Protein AF-A0A658NNX1-F1 (afdb_monomer_lite)

Sequence (87 aa):
MNAPLETASDPAGLRRVAIDPLSRVEGHGKVTLLLDEHNRVRQARLHIVEFRGFEKFIEGRPYWEVPVMVQRLCGICPVSHHLAAAK

Structure (mmCIF, N/CA/C/O backbone):
data_AF-A0A658NNX1-F1
#
_entry.id   AF-A0A658NNX1-F1
#
loop_
_atom_site.group_PDB
_atom_site.id
_atom_site.type_symbol
_atom_site.label_atom_id
_atom_site.label_alt_id
_atom_site.label_comp_id
_atom_site.label_asym_id
_atom_site.label_entity_id
_atom_site.label_seq_id
_atom_site.pdbx_PDB_ins_code
_atom_site.Cartn_x
_atom_site.Cartn_y
_atom_site.Cartn_z
_atom_site.occupancy
_atom_site.B_iso_or_equiv
_atom_site.auth_seq_id
_atom_site.auth_comp_id
_atom_site.auth_asym_id
_atom_site.auth_atom_id
_atom_site.pdbx_PDB_model_num
ATOM 1 N N . MET A 1 1 ? -8.179 -19.684 -2.135 1.00 43.91 1 MET A N 1
ATOM 2 C CA . MET A 1 1 ? -7.772 -19.667 -0.715 1.00 43.91 1 MET A CA 1
ATOM 3 C C . MET A 1 1 ? -8.728 -18.737 0.024 1.00 43.91 1 MET A C 1
ATOM 5 O O . MET A 1 1 ? -8.554 -17.533 -0.066 1.00 43.91 1 MET A O 1
ATOM 9 N N . ASN A 1 2 ? -9.779 -19.264 0.661 1.00 49.06 2 ASN A N 1
ATOM 10 C CA . ASN A 1 2 ? -10.700 -18.461 1.478 1.00 49.06 2 ASN A CA 1
ATOM 11 C C . ASN A 1 2 ? -10.208 -18.493 2.926 1.00 49.06 2 ASN A C 1
ATOM 13 O O . ASN A 1 2 ? -10.617 -19.356 3.698 1.00 49.06 2 ASN A O 1
ATOM 17 N N . ALA A 1 3 ? -9.291 -17.596 3.281 1.00 59.97 3 ALA A N 1
ATOM 18 C CA . ALA A 1 3 ? -9.073 -17.295 4.690 1.00 59.97 3 ALA A CA 1
ATOM 19 C C . ALA A 1 3 ? -10.237 -16.409 5.171 1.00 59.97 3 ALA A C 1
ATOM 21 O O . ALA A 1 3 ? -10.622 -15.491 4.438 1.00 59.97 3 ALA A O 1
ATOM 22 N N . PRO A 1 4 ? -10.820 -16.655 6.356 1.00 72.44 4 PRO A N 1
ATOM 23 C CA . PRO A 1 4 ? -11.775 -15.720 6.929 1.00 72.44 4 PRO A CA 1
ATOM 24 C C . PRO A 1 4 ? -11.062 -14.380 7.148 1.00 72.44 4 PRO A C 1
ATOM 26 O O . PRO A 1 4 ? -10.042 -14.306 7.826 1.00 72.44 4 PRO A O 1
ATOM 29 N N . LEU A 1 5 ? -11.585 -13.317 6.530 1.00 70.19 5 LEU A N 1
ATOM 30 C CA . LEU A 1 5 ? -11.066 -11.950 6.684 1.00 70.19 5 LEU A CA 1
ATOM 31 C C . LEU A 1 5 ? -11.334 -11.377 8.089 1.00 70.19 5 LEU A C 1
ATOM 33 O O . LEU A 1 5 ? -10.842 -10.302 8.430 1.00 70.19 5 LEU A O 1
ATOM 37 N N . GLU A 1 6 ? -12.127 -12.092 8.888 1.00 78.31 6 GLU A N 1
ATOM 38 C CA . GLU A 1 6 ? -12.406 -11.811 10.291 1.00 78.31 6 GLU A CA 1
ATOM 39 C C . GLU A 1 6 ? -11.494 -12.679 11.175 1.00 78.31 6 GLU A C 1
ATOM 41 O O . GLU A 1 6 ? -11.553 -13.907 11.138 1.00 78.31 6 GLU A O 1
ATOM 46 N N . THR A 1 7 ? -10.646 -12.031 11.968 1.00 82.12 7 THR A N 1
ATOM 47 C CA . THR A 1 7 ? -9.781 -12.627 12.996 1.00 82.12 7 THR A CA 1
ATOM 48 C C . THR A 1 7 ? -10.362 -12.527 14.408 1.00 82.12 7 THR A C 1
ATOM 50 O O . THR A 1 7 ? -9.861 -13.191 15.315 1.00 82.12 7 THR A O 1
ATOM 53 N N . ALA A 1 8 ? -11.425 -11.742 14.621 1.00 81.88 8 ALA A N 1
ATOM 54 C CA . ALA A 1 8 ? -12.161 -11.748 15.883 1.00 81.88 8 ALA A CA 1
ATOM 55 C C . ALA A 1 8 ? -12.951 -13.061 16.032 1.00 81.88 8 ALA A C 1
ATOM 57 O O . ALA A 1 8 ? -13.830 -13.353 15.226 1.00 81.88 8 ALA A O 1
ATOM 58 N N . SER A 1 9 ? -12.652 -13.838 17.078 1.00 77.62 9 SER A N 1
ATOM 59 C CA . SER A 1 9 ? -13.301 -15.130 17.342 1.00 77.62 9 SER A CA 1
ATOM 60 C C . SER A 1 9 ? -14.781 -15.002 17.712 1.00 77.62 9 SER A C 1
ATOM 62 O O . SER A 1 9 ? -15.568 -15.873 17.360 1.00 77.62 9 SER A O 1
ATOM 64 N N . ASP A 1 10 ? -15.150 -13.920 18.400 1.00 81.56 10 ASP A N 1
ATOM 65 C CA . ASP A 1 10 ? -16.534 -13.537 18.678 1.00 81.56 10 ASP A CA 1
ATOM 66 C C . ASP A 1 10 ? -16.676 -12.013 18.511 1.00 81.56 10 ASP A C 1
ATOM 68 O O . ASP A 1 10 ? -16.141 -11.251 19.323 1.00 81.56 10 ASP A O 1
ATOM 72 N N . PRO A 1 11 ? -17.308 -11.537 17.427 1.00 77.06 11 PRO A N 1
ATOM 73 C CA . PRO A 1 11 ? -17.526 -10.114 17.219 1.00 77.06 11 PRO A CA 1
ATOM 74 C C . PRO A 1 11 ? -18.703 -9.552 18.033 1.00 77.06 11 PRO A C 1
ATOM 76 O O . PRO A 1 11 ? -18.843 -8.326 18.097 1.00 77.06 11 PRO A O 1
ATOM 79 N N . ALA A 1 12 ? -19.549 -10.392 18.643 1.00 80.12 12 ALA A N 1
ATOM 80 C CA . ALA A 1 12 ? -20.662 -9.919 19.456 1.00 80.12 12 ALA A CA 1
ATOM 81 C C . ALA A 1 12 ? -20.130 -9.188 20.702 1.00 80.12 12 ALA A C 1
ATOM 83 O O . ALA A 1 12 ? -19.256 -9.673 21.411 1.00 80.12 12 ALA A O 1
ATOM 84 N N . GLY A 1 13 ? -20.622 -7.971 20.950 1.00 83.75 13 GLY A N 1
ATOM 85 C CA . GLY A 1 13 ? -20.193 -7.151 22.091 1.00 83.75 13 GLY A CA 1
ATOM 86 C C . GLY A 1 13 ? -18.901 -6.349 21.884 1.00 83.75 13 GLY A C 1
ATOM 87 O O . GLY A 1 13 ? -18.535 -5.564 22.757 1.00 83.75 13 GLY A O 1
ATOM 88 N N . LEU A 1 14 ? -18.228 -6.462 20.732 1.00 92.56 14 LEU A N 1
ATOM 89 C CA . LEU A 1 14 ? -17.056 -5.633 20.442 1.00 92.56 14 LEU A CA 1
ATOM 90 C C . LEU A 1 14 ? -17.450 -4.229 19.967 1.00 92.56 14 LEU A C 1
ATOM 92 O O . LEU A 1 14 ? -18.282 -4.043 19.076 1.00 92.56 14 LEU A O 1
ATOM 96 N N . ARG A 1 15 ? -16.775 -3.214 20.509 1.00 95.00 15 ARG A N 1
ATOM 97 C CA . ARG A 1 15 ? -16.938 -1.818 20.097 1.00 95.00 15 ARG A CA 1
ATOM 98 C C . ARG A 1 15 ? -16.090 -1.524 18.865 1.00 95.00 15 ARG A C 1
ATOM 100 O O . ARG A 1 15 ? -14.875 -1.730 18.863 1.00 95.00 15 ARG A O 1
ATOM 107 N N . ARG A 1 16 ? -16.715 -0.969 17.825 1.00 94.69 16 ARG A N 1
ATOM 108 C CA . ARG A 1 16 ? -16.037 -0.585 16.580 1.00 94.69 16 ARG A CA 1
ATOM 109 C C . ARG A 1 16 ? -15.504 0.848 16.645 1.00 94.69 16 ARG A C 1
ATOM 111 O O . ARG A 1 16 ? -16.259 1.778 16.911 1.00 94.69 16 ARG A O 1
ATOM 118 N N . VAL A 1 17 ? -14.227 1.031 16.313 1.00 96.31 17 VAL A N 1
ATOM 119 C CA . VAL A 1 17 ? -13.594 2.343 16.094 1.00 96.31 17 VAL A CA 1
ATOM 120 C C . VAL A 1 17 ? -13.105 2.419 14.653 1.00 96.31 17 VAL A C 1
ATOM 122 O O . VAL A 1 17 ? -12.481 1.480 14.165 1.00 96.31 17 VAL A O 1
ATOM 125 N N . ALA A 1 18 ? -13.393 3.521 13.962 1.00 96.12 18 ALA A N 1
ATOM 126 C CA . ALA A 1 18 ? -12.936 3.756 12.596 1.00 96.12 18 ALA A CA 1
ATOM 127 C C . ALA A 1 18 ? -12.110 5.045 12.526 1.00 96.12 18 ALA A C 1
ATOM 129 O O . ALA A 1 18 ? -12.561 6.087 12.992 1.00 96.12 18 ALA A O 1
ATOM 130 N N . ILE A 1 19 ? -10.920 4.950 11.938 1.00 96.00 19 ILE A N 1
ATOM 131 C CA . ILE A 1 19 ? -10.012 6.065 11.662 1.00 96.00 19 ILE A CA 1
ATOM 132 C C . ILE A 1 19 ? -10.012 6.265 10.147 1.00 96.00 19 ILE A C 1
ATOM 134 O O . ILE A 1 19 ? -9.532 5.399 9.410 1.00 96.00 19 ILE A O 1
ATOM 138 N N . ASP A 1 20 ? -10.619 7.362 9.699 1.00 94.75 20 ASP A N 1
ATOM 139 C CA . ASP A 1 20 ? -10.865 7.671 8.290 1.00 94.75 20 ASP A CA 1
ATOM 140 C C . ASP A 1 20 ? -10.984 9.204 8.120 1.00 94.75 20 ASP A C 1
ATOM 142 O O . ASP A 1 20 ? -11.951 9.776 8.632 1.00 94.75 20 ASP A O 1
ATOM 146 N N . PRO A 1 21 ? -10.011 9.893 7.492 1.00 94.12 21 PRO A N 1
ATOM 147 C CA . PRO A 1 21 ? -8.808 9.355 6.849 1.00 94.12 21 PRO A CA 1
ATOM 148 C C . PRO A 1 21 ? -7.677 9.024 7.843 1.00 94.12 21 PRO A C 1
ATOM 150 O O . PRO A 1 21 ? -7.513 9.686 8.872 1.00 94.12 21 PRO A O 1
ATOM 153 N N . LEU A 1 22 ? -6.842 8.029 7.516 1.00 95.12 22 LEU A N 1
ATOM 154 C CA . LEU A 1 22 ? -5.565 7.814 8.205 1.00 95.12 22 LEU A CA 1
ATOM 155 C C . LEU A 1 22 ? -4.562 8.896 7.775 1.00 95.12 22 LEU A C 1
ATOM 157 O O . LEU A 1 22 ? -4.157 8.946 6.619 1.00 95.12 22 LEU A O 1
ATOM 161 N N . SER A 1 23 ? -4.170 9.774 8.698 1.00 95.31 23 SER A N 1
ATOM 162 C CA . SER A 1 23 ? -3.264 10.897 8.417 1.00 95.31 23 SER A CA 1
ATOM 163 C C . SER A 1 23 ? -1.792 10.578 8.719 1.00 95.31 23 SER A C 1
ATOM 165 O O . SER A 1 23 ? -1.482 9.600 9.401 1.00 95.31 23 SER A O 1
ATOM 167 N N . ARG A 1 24 ? -0.879 11.445 8.241 1.00 95.62 24 ARG A N 1
ATOM 168 C CA . ARG A 1 24 ? 0.595 11.313 8.357 1.00 95.62 24 ARG A CA 1
ATOM 169 C C . ARG A 1 24 ? 1.166 10.041 7.717 1.00 95.62 24 ARG A C 1
ATOM 171 O O . ARG A 1 24 ? 2.197 9.533 8.149 1.00 95.62 24 ARG A O 1
ATOM 178 N N . VAL A 1 25 ? 0.500 9.553 6.682 1.00 94.50 25 VAL A N 1
ATOM 179 C CA . VAL A 1 25 ? 0.964 8.470 5.816 1.00 94.50 25 VAL A CA 1
ATOM 180 C C . VAL A 1 25 ? 0.861 8.929 4.366 1.00 94.50 25 VAL A C 1
ATOM 182 O O . VAL A 1 25 ? 0.169 9.904 4.070 1.00 94.50 25 VAL A O 1
ATOM 185 N N . GLU A 1 26 ? 1.584 8.256 3.479 1.00 95.62 26 GLU A N 1
ATOM 186 C CA . GLU A 1 26 ? 1.377 8.397 2.039 1.00 95.62 26 GLU A CA 1
ATOM 187 C C . GLU A 1 26 ? 0.171 7.569 1.601 1.00 95.62 26 GLU A C 1
ATOM 189 O O . GLU A 1 26 ? -0.130 6.538 2.210 1.00 95.62 26 GLU A O 1
ATOM 194 N N . GLY A 1 27 ? -0.508 8.038 0.557 1.00 93.62 27 GLY A N 1
ATOM 195 C CA . GLY A 1 27 ? -1.687 7.388 0.011 1.00 93.62 27 GLY A CA 1
ATOM 196 C C . GLY A 1 27 ? -2.945 7.533 0.868 1.00 93.62 27 GLY A C 1
ATOM 197 O O . GLY A 1 27 ? -3.035 8.347 1.791 1.00 93.62 27 GLY A O 1
ATOM 198 N N . HIS A 1 28 ? -3.951 6.734 0.526 1.00 95.38 28 HIS A N 1
ATOM 199 C CA . HIS A 1 28 ? -5.261 6.743 1.164 1.00 95.38 28 HIS A CA 1
ATOM 200 C C . HIS A 1 28 ? -5.514 5.432 1.897 1.00 95.38 28 HIS A C 1
ATOM 202 O O . HIS A 1 28 ? -5.483 4.340 1.319 1.00 95.38 28 HIS A O 1
ATOM 208 N N . GLY A 1 29 ? -5.844 5.550 3.179 1.00 94.19 29 GLY A N 1
ATOM 209 C CA . GLY A 1 29 ? -6.120 4.402 4.019 1.00 94.19 29 GLY A CA 1
ATOM 210 C C . GLY A 1 29 ? -7.160 4.689 5.085 1.00 94.19 29 GLY A C 1
ATOM 211 O O . GLY A 1 29 ? -7.324 5.816 5.556 1.00 94.19 29 GLY A O 1
ATOM 212 N N . LYS A 1 30 ? -7.831 3.619 5.492 1.00 95.19 30 LYS A N 1
ATOM 213 C CA . LYS A 1 30 ? -8.750 3.590 6.627 1.00 95.19 30 LYS A CA 1
ATOM 214 C C . LYS A 1 30 ? -8.348 2.461 7.555 1.00 95.19 30 LYS A C 1
ATOM 216 O O . LYS A 1 30 ? -8.023 1.368 7.099 1.00 95.19 30 LYS A O 1
ATOM 221 N N . VAL A 1 31 ? -8.433 2.694 8.859 1.00 95.75 31 VAL A N 1
ATOM 222 C CA . VAL A 1 31 ? -8.223 1.646 9.864 1.00 95.75 31 VAL A CA 1
ATOM 223 C C . VAL A 1 31 ? -9.513 1.411 10.633 1.00 95.75 31 VAL A C 1
ATOM 225 O O . VAL A 1 31 ? -10.108 2.347 11.161 1.00 95.75 31 VAL A O 1
ATOM 228 N N . THR A 1 32 ? -9.951 0.155 10.709 1.00 95.38 32 THR A N 1
ATOM 229 C CA . THR A 1 32 ? -11.068 -0.255 11.569 1.00 95.38 32 THR A CA 1
ATOM 230 C C . THR A 1 32 ? -10.545 -1.151 12.686 1.00 95.38 32 THR A C 1
ATOM 232 O O . THR A 1 32 ? -9.894 -2.157 12.411 1.00 95.38 32 THR A O 1
ATOM 235 N N . LEU A 1 33 ? -10.871 -0.818 13.932 1.00 95.38 33 LEU A N 1
ATOM 236 C CA . LEU A 1 33 ? -10.543 -1.598 15.123 1.00 95.38 33 LEU A CA 1
ATOM 237 C C . LEU A 1 33 ? -11.819 -2.167 15.748 1.00 95.38 33 LEU A C 1
ATOM 239 O O . LEU A 1 33 ? -12.838 -1.474 15.811 1.00 95.38 33 LEU A O 1
ATOM 243 N N . LEU A 1 34 ? -11.743 -3.403 16.239 1.00 95.44 34 LEU A N 1
ATOM 244 C CA . LEU A 1 34 ? -12.725 -3.980 17.157 1.00 95.44 34 LEU A CA 1
ATOM 245 C C . LEU A 1 34 ? -12.075 -4.123 18.534 1.00 95.44 34 LEU A C 1
ATOM 247 O O . LEU A 1 34 ? -11.036 -4.777 18.669 1.00 95.44 34 LEU A O 1
ATOM 251 N N . LEU A 1 35 ? -12.671 -3.474 19.529 1.00 95.12 35 LEU A N 1
ATOM 252 C CA . LEU A 1 35 ? -12.176 -3.389 20.899 1.00 95.12 35 LEU A CA 1
ATOM 253 C C . LEU A 1 35 ? -13.119 -4.135 21.841 1.00 95.12 35 LEU A C 1
ATOM 255 O O . LEU A 1 35 ? -14.336 -4.030 21.691 1.00 95.12 35 LEU A O 1
ATOM 259 N N . ASP A 1 36 ? -12.565 -4.843 22.821 1.00 94.00 36 ASP A N 1
ATOM 260 C CA . ASP A 1 36 ? -13.351 -5.360 23.943 1.00 94.00 36 ASP A CA 1
ATOM 261 C C . ASP A 1 36 ? -13.621 -4.278 25.008 1.00 94.00 36 ASP A C 1
ATOM 263 O O . ASP A 1 36 ? -13.184 -3.128 24.891 1.00 94.00 36 ASP A O 1
ATOM 267 N N . GLU A 1 37 ? -14.344 -4.651 26.063 1.00 94.00 37 GLU A N 1
ATOM 268 C CA . GLU A 1 37 ? -14.698 -3.769 27.185 1.00 94.00 37 GLU A CA 1
ATOM 269 C C . GLU A 1 37 ? -13.473 -3.203 27.924 1.00 94.00 37 GLU A C 1
ATOM 271 O O . GLU A 1 37 ? -13.528 -2.108 28.481 1.00 94.00 37 GLU A O 1
ATOM 276 N N . HIS A 1 38 ? -12.337 -3.903 27.870 1.00 94.88 38 HIS A N 1
ATOM 277 C CA . HIS A 1 38 ? -11.070 -3.493 28.477 1.00 94.88 38 HIS A CA 1
ATOM 278 C C . HIS A 1 38 ? -10.183 -2.712 27.492 1.00 94.88 38 HIS A C 1
ATOM 280 O O . HIS A 1 38 ? -8.984 -2.545 27.726 1.00 94.88 38 HIS A O 1
ATOM 286 N N . ASN A 1 39 ? -10.755 -2.239 26.378 1.00 94.31 39 ASN A N 1
ATOM 287 C CA . ASN A 1 39 ? -10.070 -1.554 25.283 1.00 94.31 39 ASN A CA 1
ATOM 288 C C . ASN A 1 39 ? -8.927 -2.363 24.641 1.00 94.31 39 ASN A C 1
ATOM 290 O O . ASN A 1 39 ? -8.017 -1.780 24.047 1.00 94.31 39 ASN A O 1
ATOM 294 N N . ARG A 1 40 ? -8.955 -3.699 24.710 1.00 94.19 40 ARG A N 1
ATOM 295 C CA . ARG A 1 40 ? -7.983 -4.533 23.992 1.00 94.19 40 ARG A CA 1
ATOM 296 C C . ARG A 1 40 ? -8.448 -4.750 22.559 1.00 94.19 40 ARG A C 1
ATOM 298 O O . ARG A 1 40 ? -9.598 -5.108 22.307 1.00 94.19 40 ARG A O 1
ATOM 305 N N . VAL A 1 41 ? -7.528 -4.567 21.614 1.00 94.38 41 VAL A N 1
ATOM 306 C CA . VAL A 1 41 ? -7.775 -4.819 20.191 1.00 94.38 41 VAL A CA 1
ATOM 307 C C . VAL A 1 41 ? -7.929 -6.318 19.968 1.00 94.38 41 VAL A C 1
ATOM 309 O O . VAL A 1 41 ? -6.991 -7.084 20.174 1.00 94.38 41 VAL A O 1
ATOM 312 N N . ARG A 1 42 ? -9.117 -6.729 19.527 1.00 94.50 42 ARG A N 1
ATOM 313 C CA . ARG A 1 42 ? -9.398 -8.098 19.076 1.00 94.50 42 ARG A CA 1
ATOM 314 C C . ARG A 1 42 ? -9.219 -8.252 17.577 1.00 94.50 42 ARG A C 1
ATOM 316 O O . ARG A 1 42 ? -8.919 -9.341 17.111 1.00 94.50 42 ARG A O 1
ATOM 323 N N . GLN A 1 43 ? -9.348 -7.151 16.841 1.00 93.81 43 GLN A N 1
ATOM 324 C CA . GLN A 1 43 ? -9.109 -7.120 15.409 1.00 93.81 43 GLN A CA 1
ATOM 325 C C . GLN A 1 43 ? -8.714 -5.721 14.950 1.00 93.81 43 GLN A C 1
ATOM 327 O O . GLN A 1 43 ? -9.310 -4.729 15.373 1.00 93.81 43 GLN A O 1
ATOM 332 N N . ALA A 1 44 ? -7.758 -5.662 14.028 1.00 94.06 44 ALA A N 1
ATOM 333 C CA . ALA A 1 44 ? -7.402 -4.464 13.289 1.00 94.06 44 ALA A CA 1
ATOM 334 C C . ALA A 1 44 ? -7.471 -4.763 11.793 1.00 94.06 44 ALA A C 1
ATOM 336 O O . ALA A 1 44 ? -6.961 -5.782 11.330 1.00 94.06 44 ALA A O 1
ATOM 337 N N . ARG A 1 45 ? -8.099 -3.867 11.037 1.00 93.56 45 ARG A N 1
ATOM 338 C CA . ARG A 1 45 ? -8.157 -3.933 9.580 1.00 93.56 45 ARG A CA 1
ATOM 339 C C . ARG A 1 45 ? -7.607 -2.663 8.982 1.00 93.56 45 ARG A C 1
ATOM 341 O O . ARG A 1 45 ? -8.103 -1.581 9.294 1.00 93.56 45 ARG A O 1
ATOM 348 N N . LEU A 1 46 ? -6.636 -2.829 8.095 1.00 93.81 46 LEU A N 1
ATOM 349 C CA . LEU A 1 46 ? -6.176 -1.791 7.193 1.00 93.81 46 LEU A CA 1
ATOM 350 C C . LEU A 1 46 ? -6.933 -1.931 5.875 1.00 93.81 46 LEU A C 1
ATOM 352 O O . LEU A 1 46 ? -6.904 -2.977 5.233 1.00 93.81 46 LEU A O 1
ATOM 356 N N . HIS A 1 47 ? -7.614 -0.868 5.487 1.00 93.00 47 HIS A N 1
ATOM 357 C CA . HIS A 1 47 ? -8.288 -0.754 4.210 1.00 93.00 47 HIS A CA 1
ATOM 358 C C . HIS A 1 47 ? -7.429 0.136 3.318 1.00 93.00 47 HIS A C 1
ATOM 360 O O . HIS A 1 47 ? -7.286 1.327 3.599 1.00 93.00 47 HIS A O 1
ATOM 366 N N . ILE A 1 48 ? -6.865 -0.445 2.262 1.00 92.38 48 ILE A N 1
ATOM 367 C CA . ILE A 1 48 ? -6.230 0.313 1.184 1.00 92.38 48 ILE A CA 1
ATOM 368 C C . ILE A 1 48 ? -7.343 0.701 0.219 1.00 92.38 48 ILE A C 1
ATOM 370 O O . ILE A 1 48 ? -7.973 -0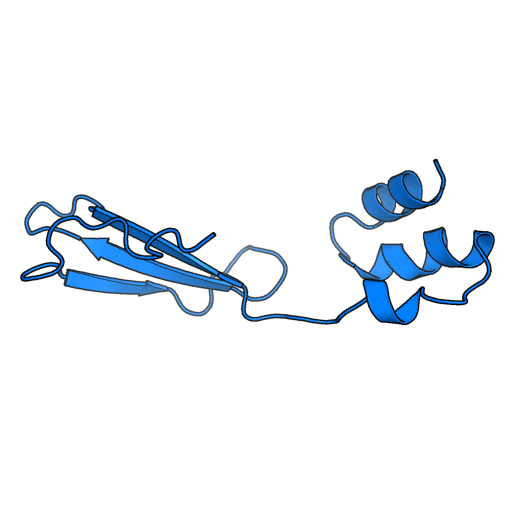.172 -0.377 1.00 92.38 48 ILE A O 1
ATOM 374 N N . VAL A 1 49 ? -7.647 1.995 0.144 1.00 88.50 49 VAL A N 1
ATOM 375 C CA . VAL A 1 49 ? -8.786 2.493 -0.650 1.00 88.50 49 VAL A CA 1
ATOM 376 C C . VAL A 1 49 ? -8.358 3.041 -2.008 1.00 88.50 49 VAL A C 1
ATOM 378 O O . VAL A 1 49 ? -9.199 3.274 -2.869 1.00 88.50 49 VAL A O 1
ATOM 381 N N . GLU A 1 50 ? -7.058 3.234 -2.214 1.00 90.56 50 GLU A N 1
ATOM 382 C CA . GLU A 1 50 ? -6.510 3.711 -3.476 1.00 90.56 50 GLU A CA 1
ATOM 383 C C . GLU A 1 50 ? -6.068 2.575 -4.396 1.00 90.56 50 GLU A C 1
ATOM 385 O O . GLU A 1 50 ? -5.492 1.572 -3.976 1.00 90.56 50 GLU A O 1
ATOM 390 N N . PHE A 1 51 ? -6.302 2.770 -5.689 1.00 93.44 51 PHE A N 1
ATOM 391 C CA . PHE A 1 51 ? -5.841 1.877 -6.738 1.00 93.44 51 PHE A CA 1
ATOM 392 C C . PHE A 1 51 ? -5.531 2.690 -7.996 1.00 93.44 51 PHE A C 1
ATOM 394 O O . PHE A 1 51 ? -6.317 3.548 -8.395 1.00 93.44 51 PHE A O 1
ATOM 401 N N . ARG A 1 52 ? -4.378 2.428 -8.622 1.00 94.44 52 ARG A N 1
ATOM 402 C CA . ARG A 1 52 ? -3.952 3.090 -9.873 1.00 94.44 52 ARG A CA 1
ATOM 403 C C . ARG A 1 52 ? -3.616 2.127 -11.011 1.00 94.44 52 ARG A C 1
ATOM 405 O O . ARG A 1 52 ? -3.662 2.542 -12.159 1.00 94.44 52 ARG A O 1
ATOM 412 N N . GLY A 1 53 ? -3.271 0.871 -10.717 1.00 94.06 53 GLY A N 1
ATOM 413 C CA . GLY A 1 53 ? -3.057 -0.157 -11.745 1.00 94.06 53 GLY A CA 1
ATOM 414 C C . GLY A 1 53 ? -1.815 0.025 -12.629 1.00 94.06 53 GLY A C 1
ATOM 415 O O . GLY A 1 53 ? -1.863 -0.306 -13.810 1.00 94.06 53 GLY A O 1
ATOM 416 N N . PHE A 1 54 ? -0.694 0.519 -12.083 1.00 93.88 54 PHE A N 1
ATOM 417 C CA . PHE A 1 54 ? 0.557 0.733 -12.839 1.00 93.88 54 PHE A CA 1
ATOM 418 C C . PHE A 1 54 ? 1.068 -0.517 -13.565 1.00 93.88 54 PHE A C 1
ATOM 420 O O . PHE A 1 54 ? 1.649 -0.394 -14.638 1.00 93.88 54 PHE A O 1
ATOM 427 N N . GLU A 1 55 ? 0.809 -1.703 -13.016 1.00 94.75 55 GLU A N 1
ATOM 428 C CA . GLU A 1 55 ? 1.153 -2.992 -13.627 1.00 94.75 55 GLU A CA 1
ATOM 429 C C . GLU A 1 55 ? 0.535 -3.137 -15.022 1.00 94.75 55 GLU A C 1
ATOM 431 O O . GLU A 1 55 ? 1.212 -3.554 -15.954 1.00 94.75 55 GLU A O 1
ATOM 436 N N . LYS A 1 56 ? -0.715 -2.693 -15.207 1.00 96.00 56 LYS A N 1
ATOM 437 C CA . LYS A 1 56 ? -1.366 -2.689 -16.522 1.00 96.00 56 LYS A CA 1
ATOM 438 C C . LYS A 1 56 ? -0.810 -1.632 -17.464 1.00 96.00 56 LYS A C 1
ATOM 440 O O . LYS A 1 56 ? -0.777 -1.853 -18.667 1.00 96.00 56 LYS A O 1
ATOM 445 N N . PHE A 1 57 ? -0.337 -0.501 -16.945 1.00 93.88 57 PHE A N 1
ATOM 446 C CA . PHE A 1 57 ? 0.231 0.556 -17.786 1.00 93.88 57 PHE A CA 1
ATOM 447 C C . PHE A 1 57 ? 1.595 0.215 -18.378 1.00 93.88 57 PHE A C 1
ATOM 449 O O . PHE A 1 57 ? 1.977 0.836 -19.372 1.00 93.88 57 PHE A O 1
ATOM 456 N N . ILE A 1 58 ? 2.325 -0.728 -17.781 1.00 94.81 58 ILE A N 1
ATOM 457 C CA . ILE A 1 58 ? 3.648 -1.148 -18.258 1.00 94.81 58 ILE A CA 1
ATOM 458 C C . ILE A 1 58 ? 3.597 -2.369 -19.188 1.00 94.81 58 ILE A C 1
ATOM 460 O O . ILE A 1 58 ? 4.598 -2.671 -19.836 1.00 94.81 58 ILE A O 1
ATOM 464 N N . GLU A 1 59 ? 2.451 -3.045 -19.309 1.00 96.38 59 GLU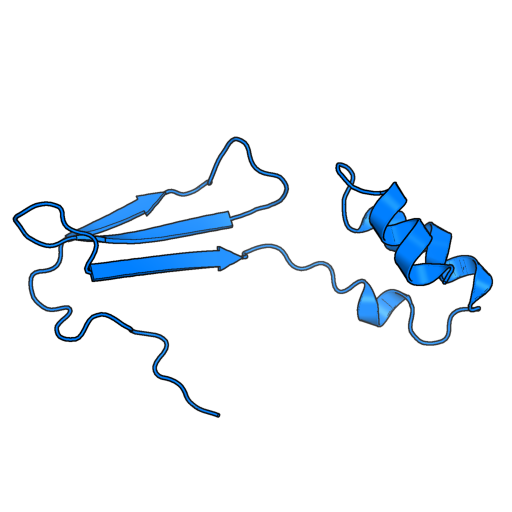 A N 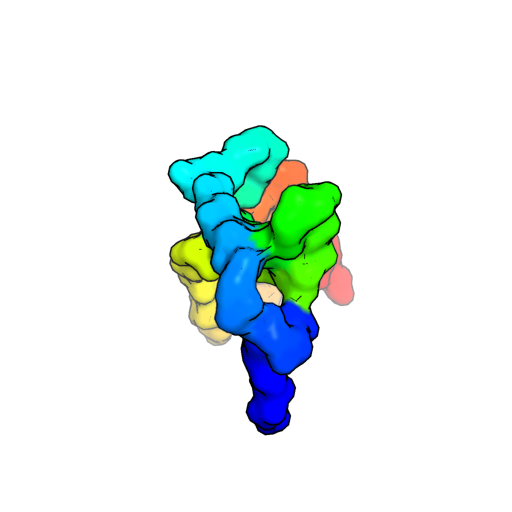1
ATOM 465 C CA . GLU A 1 59 ? 2.271 -4.150 -20.259 1.00 96.38 59 GLU A CA 1
ATOM 466 C C . GLU A 1 59 ? 2.499 -3.666 -21.704 1.00 96.38 59 GLU A C 1
ATOM 468 O O . GLU A 1 59 ? 1.921 -2.676 -22.148 1.00 96.38 59 GLU A O 1
ATOM 473 N N . GLY A 1 60 ? 3.373 -4.357 -22.444 1.00 95.75 60 GLY A N 1
ATOM 474 C CA . GLY A 1 60 ? 3.701 -4.031 -23.838 1.00 95.75 60 GLY A CA 1
ATOM 475 C C . GLY A 1 60 ? 4.652 -2.846 -24.034 1.00 95.75 60 GLY A C 1
ATOM 476 O O . GLY A 1 60 ? 4.957 -2.502 -25.176 1.00 95.75 60 GLY A O 1
ATOM 477 N N . ARG A 1 61 ? 5.146 -2.222 -22.957 1.00 94.94 61 ARG A N 1
ATOM 478 C CA . ARG A 1 61 ? 6.100 -1.112 -23.061 1.00 94.94 61 ARG A CA 1
ATOM 479 C C . ARG A 1 61 ? 7.544 -1.587 -23.210 1.00 94.94 61 ARG A C 1
ATOM 481 O O . ARG A 1 61 ? 7.901 -2.637 -22.672 1.00 94.94 61 ARG A O 1
ATOM 488 N N . PRO A 1 62 ? 8.404 -0.800 -23.880 1.00 96.00 62 PRO A N 1
ATOM 489 C CA . PRO A 1 62 ? 9.828 -1.089 -23.908 1.00 96.00 62 PRO A CA 1
ATOM 490 C C . PRO A 1 62 ? 10.438 -1.087 -22.504 1.00 96.00 62 PRO A C 1
ATOM 492 O O . PRO A 1 62 ? 10.156 -0.201 -21.694 1.00 96.00 62 PRO A O 1
ATOM 495 N N . TYR A 1 63 ? 11.312 -2.057 -22.221 1.00 93.44 63 TYR A N 1
ATOM 496 C CA . TYR A 1 63 ? 11.823 -2.279 -20.864 1.00 93.44 63 TYR A CA 1
ATOM 497 C C . TYR A 1 63 ? 12.556 -1.055 -20.285 1.00 93.44 63 TYR A C 1
ATOM 499 O O . TYR A 1 63 ? 12.463 -0.797 -19.091 1.00 93.44 63 TYR A O 1
ATOM 507 N N . TRP A 1 64 ? 13.238 -0.261 -21.117 1.00 95.19 64 TRP A N 1
ATOM 508 C CA . TRP A 1 64 ? 13.989 0.924 -20.683 1.00 95.19 64 TRP A CA 1
ATOM 509 C C . TRP A 1 64 ? 13.100 2.100 -20.250 1.00 95.19 64 TRP A C 1
ATOM 511 O O . TRP A 1 64 ? 13.575 3.003 -19.564 1.00 95.19 64 TRP A O 1
ATOM 521 N N . GLU A 1 65 ? 11.815 2.106 -20.616 1.00 95.62 65 GLU A N 1
ATOM 522 C CA . GL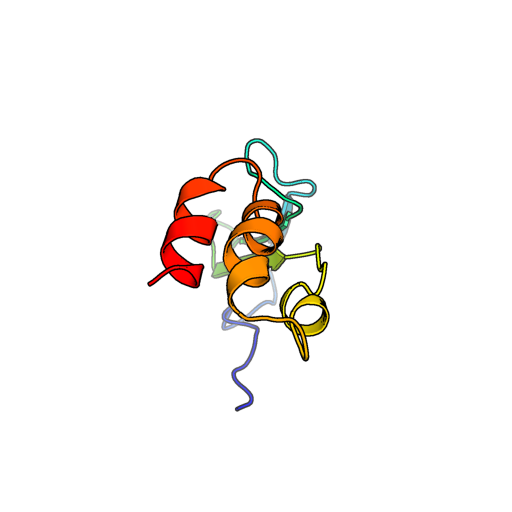U A 1 65 ? 10.864 3.136 -20.175 1.00 95.62 65 GLU A CA 1
ATOM 523 C C . GLU A 1 65 ? 10.299 2.842 -18.778 1.00 95.62 65 GLU A C 1
ATOM 525 O O . GLU A 1 65 ? 9.955 3.764 -18.029 1.00 95.62 65 GLU A O 1
ATOM 530 N N . VAL A 1 66 ? 10.232 1.559 -18.403 1.00 96.31 66 VAL A N 1
ATOM 531 C CA . VAL A 1 66 ? 9.610 1.093 -17.157 1.00 96.31 66 VAL A CA 1
ATOM 532 C C . VAL A 1 66 ? 10.248 1.733 -15.917 1.00 96.31 66 VAL A C 1
ATOM 534 O O . VAL A 1 66 ? 9.484 2.270 -15.109 1.00 96.31 66 VAL A O 1
ATOM 537 N N . PRO A 1 67 ? 11.591 1.805 -15.763 1.00 96.38 67 PRO A N 1
ATOM 538 C CA . PRO A 1 67 ? 12.219 2.426 -14.597 1.00 96.38 67 PRO A CA 1
ATOM 539 C C . PRO A 1 67 ? 11.835 3.884 -14.386 1.00 96.38 67 PRO A C 1
ATOM 541 O O . PRO A 1 67 ? 11.836 4.358 -13.252 1.00 96.38 67 PRO A O 1
ATOM 544 N N . VAL A 1 68 ? 11.526 4.619 -15.454 1.00 95.19 68 VAL A N 1
ATOM 545 C CA . VAL A 1 68 ? 11.052 5.998 -15.341 1.00 95.19 68 VAL A CA 1
ATOM 546 C C . VAL A 1 68 ? 9.578 5.983 -14.941 1.00 95.19 68 VAL A C 1
ATOM 548 O O . VAL A 1 68 ? 9.196 6.639 -13.977 1.00 95.19 68 VAL A O 1
ATOM 551 N N . MET A 1 69 ? 8.733 5.189 -15.592 1.00 95.62 69 MET A N 1
ATOM 552 C CA . MET A 1 69 ? 7.295 5.171 -15.299 1.00 95.62 69 MET A CA 1
ATOM 553 C C . MET A 1 69 ? 6.974 4.761 -13.861 1.00 95.62 69 MET A C 1
ATOM 555 O O . MET A 1 69 ? 6.202 5.448 -13.188 1.00 95.62 69 MET A O 1
ATOM 559 N N . VAL A 1 70 ? 7.601 3.701 -13.349 1.00 96.69 70 VAL A N 1
ATOM 560 C CA . VAL A 1 70 ? 7.265 3.164 -12.022 1.00 96.69 70 VAL A CA 1
ATOM 561 C C . VAL A 1 70 ? 7.731 4.051 -10.864 1.00 96.69 70 VAL A C 1
ATOM 563 O O . VAL A 1 70 ? 7.201 3.920 -9.769 1.00 96.69 70 VAL A O 1
ATOM 566 N N . GLN A 1 71 ? 8.626 5.027 -11.082 1.00 96.62 71 GLN A N 1
ATOM 567 C CA . GLN A 1 71 ? 8.950 6.048 -10.064 1.00 96.62 71 GLN A CA 1
ATOM 568 C C . GLN A 1 71 ? 7.709 6.805 -9.578 1.00 96.62 71 GLN A C 1
ATOM 570 O O . GLN A 1 71 ? 7.693 7.322 -8.467 1.00 96.62 71 GLN A O 1
ATOM 575 N N . ARG A 1 72 ? 6.666 6.881 -10.413 1.00 95.50 72 ARG A N 1
ATOM 576 C CA . ARG A 1 72 ? 5.417 7.578 -10.097 1.00 95.50 72 ARG A CA 1
ATOM 577 C C . ARG A 1 72 ? 4.474 6.713 -9.255 1.00 95.50 72 ARG A C 1
ATOM 579 O O . ARG A 1 72 ? 3.396 7.179 -8.900 1.00 95.50 72 ARG A O 1
ATOM 586 N N . LEU A 1 73 ? 4.864 5.483 -8.900 1.00 95.25 73 LEU A N 1
ATOM 587 C CA . LEU A 1 73 ? 4.167 4.689 -7.889 1.00 95.25 73 LEU A CA 1
ATOM 588 C C . LEU A 1 73 ? 4.138 5.433 -6.556 1.00 95.25 73 LEU A C 1
ATOM 590 O O . LEU A 1 73 ? 3.072 5.563 -5.982 1.00 95.25 73 LEU A O 1
ATOM 594 N N . CYS A 1 74 ? 5.246 5.987 -6.088 1.00 96.38 74 CYS A N 1
ATOM 595 C CA . CYS A 1 74 ? 5.246 6.718 -4.829 1.00 96.38 74 CYS A CA 1
ATOM 596 C C . CYS A 1 74 ? 6.208 7.897 -4.912 1.00 96.38 74 CYS A C 1
ATOM 598 O O . CYS A 1 74 ? 7.384 7.730 -5.234 1.00 96.38 74 CYS A O 1
ATOM 600 N N . GLY A 1 75 ? 5.708 9.092 -4.590 1.00 95.75 75 GLY A N 1
ATOM 601 C CA . GLY A 1 75 ? 6.520 10.310 -4.550 1.00 95.75 75 GLY A CA 1
ATOM 602 C C . GLY A 1 75 ? 7.492 10.365 -3.367 1.00 95.75 75 GLY A C 1
ATOM 603 O O . GLY A 1 75 ? 8.453 11.126 -3.416 1.00 95.75 75 GLY A O 1
ATOM 604 N N . ILE A 1 76 ? 7.278 9.547 -2.328 1.00 97.62 76 ILE A N 1
ATOM 605 C CA . ILE A 1 76 ? 8.162 9.472 -1.154 1.00 97.62 76 ILE A CA 1
ATOM 606 C C . ILE A 1 76 ? 9.351 8.536 -1.395 1.00 97.62 76 ILE A C 1
ATOM 608 O O . ILE A 1 76 ? 10.468 8.857 -0.993 1.00 97.62 76 ILE A O 1
ATOM 612 N N . CYS A 1 77 ? 9.150 7.403 -2.075 1.00 97.50 77 CYS A N 1
ATOM 613 C CA . CYS A 1 77 ? 10.214 6.434 -2.373 1.00 97.50 77 CYS A CA 1
ATOM 614 C C . CYS A 1 77 ? 10.472 6.212 -3.883 1.00 97.50 77 CYS A C 1
ATOM 616 O O . CYS A 1 77 ? 10.644 5.068 -4.320 1.00 97.50 77 CYS A O 1
ATOM 618 N N . PRO A 1 78 ? 10.581 7.274 -4.708 1.00 97.38 78 PRO A N 1
ATOM 619 C CA . PRO A 1 78 ? 10.668 7.129 -6.162 1.00 97.38 78 PRO A CA 1
ATOM 620 C C . PRO A 1 78 ? 11.946 6.398 -6.600 1.00 97.38 78 PRO A C 1
ATOM 622 O O . PRO A 1 78 ? 11.916 5.595 -7.532 1.00 97.38 78 PRO A O 1
ATOM 625 N N . VAL A 1 79 ? 13.069 6.622 -5.904 1.00 97.69 79 VAL A N 1
ATOM 626 C CA . VAL A 1 79 ? 14.366 5.994 -6.218 1.00 97.69 79 VAL A CA 1
ATOM 627 C C . VAL A 1 79 ? 14.319 4.479 -6.022 1.00 97.69 79 VAL A C 1
ATOM 629 O O . VAL A 1 79 ? 14.869 3.743 -6.838 1.00 97.69 79 VAL A O 1
ATOM 632 N N . SER A 1 80 ? 13.623 4.000 -4.988 1.00 97.69 80 SER A N 1
ATOM 633 C CA . SER A 1 80 ? 13.470 2.565 -4.734 1.00 97.69 80 SER A CA 1
ATOM 634 C C . SER A 1 80 ? 12.733 1.876 -5.880 1.00 97.69 80 SER A C 1
ATOM 636 O O . SER A 1 80 ? 13.175 0.830 -6.350 1.00 97.69 80 SER A O 1
ATOM 638 N N . HIS A 1 81 ? 11.660 2.494 -6.386 1.00 97.69 81 HIS A N 1
ATOM 639 C CA . HIS A 1 81 ? 10.933 1.978 -7.546 1.00 97.69 81 HIS A CA 1
ATOM 640 C C . HIS A 1 81 ? 11.782 1.996 -8.820 1.00 97.69 81 HIS A C 1
ATOM 642 O O . HIS A 1 81 ? 11.759 1.030 -9.578 1.00 97.69 81 HIS A O 1
ATOM 648 N N . HIS A 1 82 ? 12.568 3.055 -9.040 1.00 96.81 82 HIS A N 1
ATOM 649 C CA . HIS A 1 82 ? 13.492 3.115 -10.172 1.00 96.81 82 HIS A CA 1
ATOM 650 C C . HIS A 1 82 ? 14.512 1.977 -10.140 1.00 96.81 82 HIS A C 1
ATOM 652 O O . HIS A 1 82 ? 14.681 1.267 -11.127 1.00 96.81 82 HIS A O 1
ATOM 658 N N . LEU A 1 83 ? 15.173 1.795 -8.993 1.00 97.31 83 LEU A N 1
ATOM 659 C CA . LEU A 1 83 ? 16.215 0.790 -8.822 1.00 97.31 83 LEU A CA 1
ATOM 660 C C . LEU A 1 83 ? 15.665 -0.628 -8.988 1.00 97.31 83 LEU A C 1
ATOM 662 O O . LEU A 1 83 ? 16.338 -1.465 -9.577 1.00 97.31 83 LEU A O 1
ATOM 666 N N . ALA A 1 84 ? 14.459 -0.891 -8.481 1.00 96.44 84 ALA A N 1
ATOM 667 C CA . ALA A 1 84 ? 13.813 -2.194 -8.598 1.00 96.44 84 ALA A CA 1
ATOM 668 C C . ALA 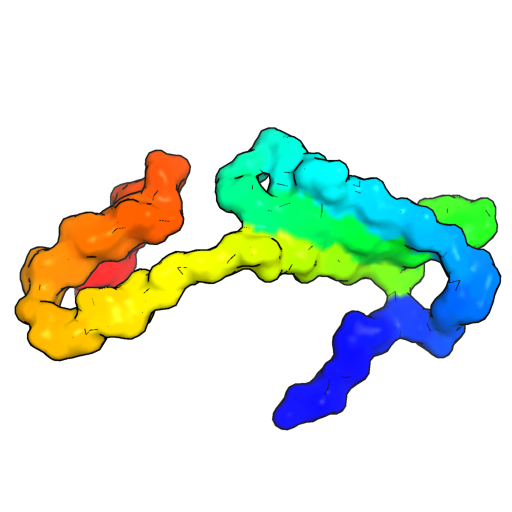A 1 84 ? 13.435 -2.548 -10.043 1.00 96.44 84 ALA A C 1
ATOM 670 O O . ALA A 1 84 ? 13.495 -3.713 -10.403 1.00 96.44 84 ALA A O 1
ATOM 671 N N . ALA A 1 85 ? 13.060 -1.566 -10.866 1.00 95.94 85 ALA A N 1
ATOM 672 C CA . ALA A 1 85 ? 12.744 -1.801 -12.277 1.00 95.94 85 ALA A CA 1
ATOM 673 C C . ALA A 1 85 ? 13.975 -1.794 -13.198 1.00 95.94 85 ALA A C 1
ATOM 675 O O . ALA A 1 85 ? 13.883 -2.251 -14.333 1.00 9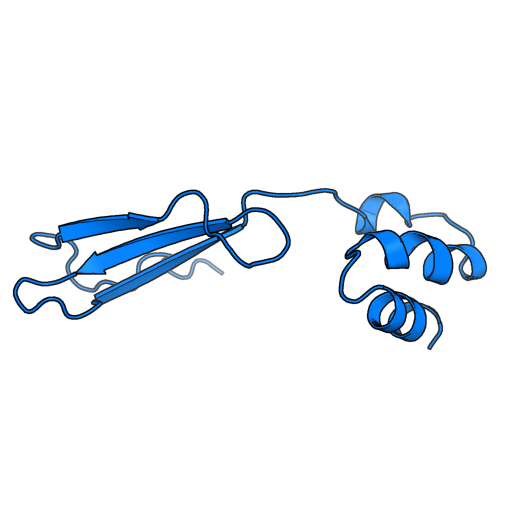5.94 85 ALA A O 1
ATOM 676 N N . ALA A 1 86 ? 15.099 -1.233 -12.743 1.00 93.50 86 ALA A N 1
ATOM 677 C CA . ALA A 1 86 ? 16.342 -1.154 -13.511 1.00 93.50 86 ALA A CA 1
ATOM 678 C C . ALA A 1 86 ? 17.315 -2.320 -13.252 1.00 93.50 86 ALA A C 1
ATOM 680 O O . ALA A 1 86 ? 18.295 -2.450 -13.985 1.00 93.50 86 ALA A O 1
ATOM 681 N N . LYS A 1 87 ? 17.086 -3.112 -12.198 1.00 84.25 87 LYS A N 1
ATOM 682 C CA . LYS A 1 87 ? 17.859 -4.314 -11.853 1.00 84.25 87 LYS A CA 1
ATOM 683 C C . LYS A 1 87 ? 17.184 -5.562 -12.396 1.00 84.25 87 LYS A C 1
ATOM 685 O O . LYS A 1 87 ? 17.939 -6.451 -12.838 1.00 84.25 87 LYS A O 1
#

Secondary structure (DSSP, 8-state):
----S---S--TTPEEEEE-S--SSSS-EEEEEEE-TT--EEEEEEEE-----HHHHHTT--TTTHHHHGGGG-SSSHHHHHHHHH-

Radius of gyration: 18.83 Å; chains: 1; bounding box: 38×31×52 Å

Foldseek 3Di:
DDDPPDQQPDLPQWDKDKDPADPPDPAGWIKIFTAHPVRDTSDIDIDRPDDDPVVVVCPPPDLVCQLVSQLVVGPVPSVVSSVVSVD

pLDDT: mean 91.51, std 9.63, range [43.91, 97.69]